Protein 2PC1 (pdb70)

Structure (mmCIF, N/CA/C/O backbone):
data_2PC1
#
_entry.id   2PC1
#
_cell.length_a   35.480
_cell.length_b   37.650
_cell.length_c   41.500
_cell.angle_alpha   94.220
_cell.angle_beta   109.420
_cell.angle_gamma   113.080
#
_symmetry.space_group_name_H-M   'P 1'
#
loop_
_entity.id
_entity.type
_entity.pdbx_description
1 polymer 'Acetyltransferase, GNAT family'
2 non-polymer 'SULFATE ION'
3 non-polymer GLYCEROL
4 water water
#
loop_
_atom_site.group_PDB
_atom_site.id
_atom_site.type_symbol
_atom_site.label_atom_id
_atom_site.label_alt_id
_atom_site.label_comp_id
_atom_site.label_asym_id
_atom_site.label_entity_id
_atom_site.label_seq_id
_atom_site.pdbx_PDB_ins_code
_atom_site.Cartn_x
_atom_site.Cartn_y
_atom_site.Cartn_z
_atom_site.occupancy
_atom_site.B_iso_or_equiv
_atom_site.auth_seq_id
_atom_site.auth_comp_id
_atom_site.auth_asym_id
_atom_site.auth_atom_id
_atom_site.pdbx_PDB_model_num
ATOM 1 N N . ASN A 1 14 ? 29.790 26.765 -0.446 1.00 36.71 -5 ASN A N 1
ATOM 2 C CA . ASN A 1 14 ? 29.618 27.545 -1.725 1.00 35.24 -5 ASN A CA 1
ATOM 3 C C . ASN A 1 14 ? 28.399 27.125 -2.564 1.00 32.10 -5 ASN A C 1
ATOM 4 O O . ASN A 1 14 ? 28.524 26.419 -3.573 1.00 36.22 -5 ASN A O 1
ATOM 6 N N . LEU A 1 15 ? 27.222 27.572 -2.146 1.00 23.83 -4 LEU A N 1
ATOM 7 C CA . LEU A 1 15 ? 25.965 27.233 -2.798 1.00 22.67 -4 LEU A CA 1
ATOM 8 C C . LEU A 1 15 ? 25.485 28.489 -3.522 1.00 19.71 -4 LEU A C 1
ATOM 9 O O . LEU A 1 15 ? 25.739 29.597 -3.060 1.00 16.79 -4 LEU A O 1
ATOM 14 N N . TYR A 1 16 ? 24.830 28.334 -4.672 1.00 16.67 -3 TYR A N 1
ATOM 15 C CA . TYR A 1 16 ? 24.035 29.435 -5.212 1.00 15.78 -3 TYR A CA 1
ATOM 16 C C . TYR A 1 16 ? 22.582 29.028 -5.236 1.00 15.71 -3 TYR A C 1
ATOM 17 O O . TYR A 1 16 ? 22.243 27.916 -5.630 1.00 18.89 -3 TYR A O 1
ATOM 26 N N . PHE A 1 17 ? 21.719 29.936 -4.821 1.00 13.77 -2 PHE A N 1
ATOM 27 C CA . PHE A 1 17 ? 20.301 29.694 -4.883 1.00 13.68 -2 PHE A CA 1
ATOM 28 C C . PHE A 1 17 ? 19.626 30.983 -5.319 1.00 13.28 -2 PHE A C 1
ATOM 29 O O . PHE A 1 17 ? 19.719 32.017 -4.646 1.00 11.61 -2 PHE A O 1
ATOM 37 N N . GLN A 1 18 ? 18.954 30.912 -6.468 1.00 13.19 -1 GLN A N 1
ATOM 38 C CA A GLN A 1 18 ? 18.252 32.050 -7.029 0.50 14.92 -1 GLN A CA 1
ATOM 39 C CA B GLN A 1 18 ? 18.259 32.071 -7.011 0.50 14.42 -1 GLN A CA 1
ATOM 40 C C . GLN A 1 18 ? 19.152 33.290 -7.041 1.00 14.09 -1 GLN A C 1
ATOM 41 O O . GLN A 1 18 ? 18.732 34.404 -6.733 1.00 17.42 -1 GLN A O 1
ATOM 52 N N . GLY A 1 19 ? 20.407 33.078 -7.426 1.00 11.58 0 GLY A N 1
ATOM 53 C CA . GLY A 1 19 ? 21.357 34.149 -7.579 1.00 11.67 0 GLY A CA 1
ATOM 54 C C . GLY A 1 19 ? 22.100 34.554 -6.326 1.00 11.61 0 GLY A C 1
ATOM 55 O O . GLY A 1 19 ? 23.105 35.239 -6.417 1.00 15.19 0 GLY A O 1
ATOM 64 N N . GLN A 1 21 ? 24.616 33.929 -3.302 1.00 10.01 2 GLN A N 1
ATOM 65 C CA A GLN A 1 21 ? 25.717 33.073 -2.887 0.50 10.85 2 GLN A CA 1
ATOM 66 C CA B GLN A 1 21 ? 25.707 33.049 -2.884 0.50 10.78 2 GLN A CA 1
ATOM 67 C C . GLN A 1 21 ? 25.498 32.788 -1.402 1.00 11.86 2 GLN A C 1
ATOM 68 O O . GLN A 1 21 ? 25.337 33.721 -0.610 1.00 13.72 2 GLN A O 1
ATOM 79 N N . ILE A 1 22 ? 25.476 31.509 -1.054 1.00 10.53 3 ILE A N 1
ATOM 80 C CA . ILE A 1 22 ? 25.199 31.050 0.302 1.00 9.90 3 ILE A CA 1
ATOM 81 C C . ILE A 1 22 ? 26.373 30.162 0.712 1.00 11.19 3 ILE A C 1
ATOM 82 O O . ILE A 1 22 ? 26.672 29.158 0.062 1.00 11.80 3 ILE A O 1
ATOM 87 N N . ARG A 1 23 ? 27.068 30.546 1.777 1.00 10.81 4 ARG A N 1
ATOM 88 C CA . ARG A 1 23 ? 28.304 29.868 2.134 1.00 11.56 4 ARG A CA 1
ATOM 89 C C . ARG A 1 23 ? 28.646 30.104 3.581 1.00 10.70 4 ARG A C 1
ATOM 90 O O . ARG A 1 23 ? 28.114 31.007 4.222 1.00 9.74 4 ARG A O 1
ATOM 98 N N . LEU A 1 24 ? 29.598 29.349 4.080 1.00 10.27 5 LEU A N 1
ATOM 99 C CA . LEU A 1 24 ? 30.122 29.644 5.404 1.00 9.76 5 LEU A CA 1
ATOM 100 C C . LEU A 1 24 ? 30.788 31.002 5.425 1.00 8.39 5 LEU A C 1
ATOM 101 O O . LEU A 1 24 ? 31.455 31.401 4.473 1.00 10.81 5 LEU A O 1
ATOM 106 N N . ALA A 1 25 ? 30.567 31.719 6.523 1.00 9.04 6 ALA A N 1
ATOM 107 C CA . ALA A 1 25 ? 31.258 32.973 6.748 1.00 10.28 6 ALA A CA 1
ATOM 108 C C . ALA A 1 25 ? 32.741 32.743 6.937 1.00 10.58 6 ALA A C 1
ATOM 109 O O . ALA A 1 25 ? 33.136 31.718 7.482 1.00 11.28 6 ALA A O 1
ATOM 111 N N . PHE A 1 26 ? 33.556 33.701 6.505 1.00 10.05 7 PHE A N 1
ATOM 112 C CA . PHE A 1 26 ? 34.959 33.746 6.872 1.00 10.18 7 PHE A CA 1
ATOM 113 C C . PHE A 1 26 ? 35.209 34.647 8.087 1.00 9.00 7 PHE A C 1
ATOM 114 O O . PHE A 1 26 ? 34.448 35.588 8.332 1.00 8.55 7 PHE A O 1
ATOM 122 N N . PRO A 1 27 ? 36.298 34.384 8.821 1.00 8.38 8 PRO A N 1
ATOM 123 C CA . PRO A 1 27 ? 36.569 35.216 9.988 1.00 10.02 8 PRO A CA 1
ATOM 124 C C . PRO A 1 27 ? 36.650 36.691 9.707 1.00 9.61 8 PRO A C 1
ATOM 125 O O . PRO A 1 27 ? 36.222 37.505 10.533 1.00 11.84 8 PRO A O 1
ATOM 129 N N . ASN A 1 28 ? 37.160 37.101 8.547 1.00 9.46 9 ASN A N 1
ATOM 130 C CA . ASN A 1 28 ? 37.261 38.530 8.335 1.00 11.95 9 ASN A CA 1
ATOM 131 C C . ASN A 1 28 ? 35.946 39.189 7.979 1.00 12.65 9 ASN A C 1
ATOM 132 O O . ASN A 1 28 ? 35.932 40.410 7.744 1.00 14.11 9 ASN A O 1
ATOM 137 N N . GLU A 1 29 ? 34.839 38.439 8.014 1.00 9.95 10 GLU A N 1
ATOM 138 C CA . GLU A 1 29 ? 33.518 39.025 7.821 1.00 10.63 10 GLU A CA 1
ATOM 139 C C . GLU A 1 29 ? 32.831 39.392 9.132 1.00 9.88 10 GLU A C 1
ATOM 140 O O . GLU A 1 29 ? 31.685 39.852 9.118 1.00 10.02 10 GLU A O 1
ATOM 146 N N . ILE A 1 30 ? 33.533 39.234 10.254 1.00 10.92 11 ILE A N 1
ATOM 147 C CA . ILE A 1 30 ? 32.936 39.484 11.540 1.00 11.54 11 ILE A CA 1
ATOM 148 C C . ILE A 1 30 ? 32.317 40.894 11.658 1.00 12.28 11 ILE A C 1
ATOM 149 O O . ILE A 1 30 ? 31.196 41.020 12.154 1.00 11.60 11 ILE A O 1
ATOM 154 N N . ASP A 1 31 ? 32.991 41.938 11.183 1.00 10.68 12 ASP A N 1
ATOM 155 C CA . ASP A 1 31 ? 32.451 43.284 11.347 1.00 13.02 12 ASP A CA 1
ATOM 156 C C . ASP A 1 31 ? 31.228 43.490 10.488 1.00 13.07 12 ASP A C 1
ATOM 157 O O . ASP A 1 31 ? 30.260 44.126 10.919 1.00 13.09 12 ASP A O 1
ATOM 162 N N . GLN A 1 32 ? 31.227 42.974 9.266 1.00 11.29 13 GLN A N 1
ATOM 163 C CA . GLN A 1 32 ? 30.095 43.058 8.404 1.00 11.26 13 GLN A CA 1
ATOM 164 C C . GLN A 1 32 ? 28.903 42.342 9.027 1.00 11.56 13 GLN A C 1
ATOM 165 O O . GLN A 1 32 ? 27.780 42.793 8.927 1.00 11.07 13 GLN A O 1
ATOM 171 N N . ILE A 1 33 ? 29.133 41.165 9.604 1.00 9.65 14 ILE A N 1
ATOM 172 C CA . ILE A 1 33 ? 28.051 40.436 10.239 1.00 10.41 14 ILE A CA 1
ATOM 173 C C . ILE A 1 33 ? 27.534 41.260 11.414 1.00 10.57 14 ILE A C 1
ATOM 174 O O . ILE A 1 33 ? 26.340 41.360 11.608 1.00 10.60 14 ILE A O 1
ATOM 187 N N . LEU A 1 35 ? 27.512 44.446 11.862 1.00 10.37 16 LEU A N 1
ATOM 188 C CA . LEU A 1 35 ? 26.693 45.566 11.369 1.00 11.88 16 LEU A CA 1
ATOM 189 C C . LEU A 1 35 ? 25.294 45.088 11.089 1.00 11.51 16 LEU A C 1
ATOM 190 O O . LEU A 1 35 ? 24.308 45.751 11.459 1.00 12.86 16 LEU A O 1
ATOM 195 N N . LEU A 1 36 ? 25.157 43.926 10.450 1.00 12.29 17 LEU A N 1
ATOM 196 C CA . LEU A 1 36 ? 23.877 43.366 10.111 1.00 14.21 17 LEU A CA 1
ATOM 197 C C . LEU A 1 36 ? 23.127 42.997 11.363 1.00 12.77 17 LEU A C 1
ATOM 198 O O . LEU A 1 36 ? 21.956 43.312 11.496 1.00 13.18 17 LEU A O 1
ATOM 203 N N . ILE A 1 37 ? 23.798 42.353 12.308 1.00 11.63 18 ILE A N 1
ATOM 204 C CA A ILE A 1 37 ? 23.172 41.973 13.584 0.50 10.60 18 ILE A CA 1
ATOM 205 C CA B ILE A 1 37 ? 23.139 41.981 13.5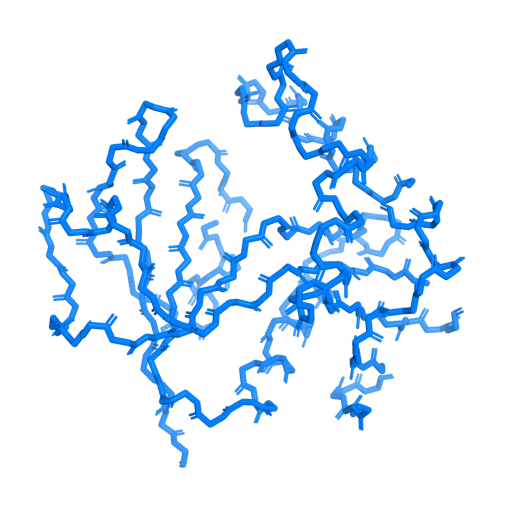52 0.50 10.82 18 ILE A CA 1
ATOM 206 C C . ILE A 1 37 ? 22.624 43.203 14.303 1.00 12.47 18 ILE A C 1
ATOM 207 O O . ILE A 1 37 ? 21.519 43.171 14.844 1.00 11.86 18 ILE A O 1
ATOM 216 N N . GLU A 1 38 ? 23.403 44.275 14.344 1.00 11.26 19 GLU A N 1
ATOM 217 C 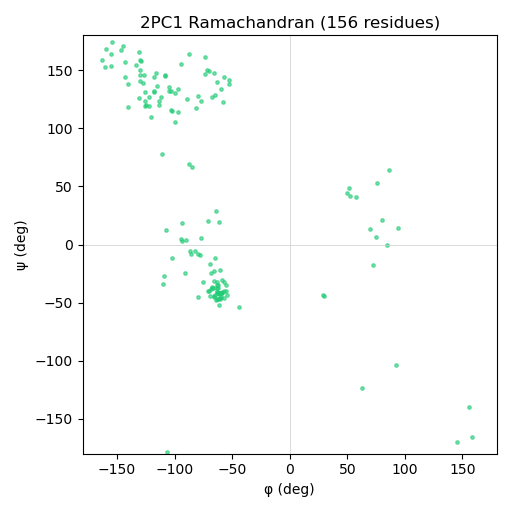CA . GLU A 1 38 ? 22.952 45.478 15.050 1.00 11.49 19 GLU A CA 1
ATOM 218 C C . GLU A 1 38 ? 21.777 46.100 14.336 1.00 11.56 19 GLU A C 1
ATOM 219 O O . GLU A 1 38 ? 20.871 46.623 14.989 1.00 11.95 19 GLU A O 1
ATOM 225 N N . GLU A 1 39 ? 21.771 46.077 13.005 1.00 11.38 20 GLU A N 1
ATOM 226 C CA . GLU A 1 39 ? 20.621 46.587 12.253 1.00 12.38 20 GLU A CA 1
ATOM 227 C C . GLU A 1 39 ? 19.382 45.783 12.612 1.00 13.07 20 GLU A C 1
ATOM 228 O O . GLU A 1 39 ? 18.303 46.337 12.908 1.00 13.68 20 GLU A O 1
ATOM 234 N N . ALA A 1 40 ? 19.530 44.470 12.613 1.00 12.86 21 ALA A N 1
ATOM 235 C CA . ALA A 1 40 ? 18.437 43.612 12.948 1.00 12.48 21 ALA A CA 1
ATOM 236 C C . ALA A 1 40 ? 17.947 43.803 14.383 1.00 12.99 21 ALA A C 1
ATOM 237 O O . ALA A 1 40 ? 16.740 43.809 14.651 1.00 12.95 21 ALA A O 1
ATOM 239 N N . ARG A 1 41 ? 18.886 43.967 15.308 1.00 11.68 22 ARG A N 1
ATOM 240 C CA . ARG A 1 41 ? 18.552 44.185 16.694 1.00 11.12 22 ARG A CA 1
ATOM 241 C C . ARG A 1 41 ? 17.693 45.453 16.822 1.00 11.33 22 ARG A C 1
ATOM 242 O O . ARG A 1 41 ? 16.732 45.469 17.606 1.00 12.59 22 ARG A O 1
ATOM 250 N N . ALA A 1 42 ? 18.034 46.516 16.094 1.00 10.74 23 ALA A N 1
ATOM 251 C CA . ALA A 1 42 ? 17.284 47.769 16.168 1.00 10.40 23 ALA A CA 1
ATOM 252 C C . ALA A 1 42 ? 15.892 47.594 15.580 1.00 11.83 23 ALA A C 1
ATOM 253 O O . ALA A 1 42 ? 14.928 48.224 16.021 1.00 13.94 23 ALA A O 1
ATOM 255 N N . GLU A 1 43 ? 15.789 46.796 14.533 1.00 12.86 24 GLU A N 1
ATOM 256 C CA A GLU A 1 43 ? 14.482 46.578 13.923 0.50 13.72 24 GLU A CA 1
ATOM 257 C CA B GLU A 1 43 ? 14.513 46.532 13.894 0.50 13.33 24 GLU A CA 1
ATOM 258 C C . GLU A 1 43 ? 13.606 45.770 14.871 1.00 13.22 24 GLU A C 1
ATOM 259 O O . GLU A 1 43 ? 12.427 46.109 15.080 1.00 14.04 24 GLU A O 1
ATOM 270 N N . ILE A 1 44 ? 14.155 44.735 15.495 1.00 12.53 25 ILE A N 1
ATOM 271 C CA . ILE A 1 44 ? 13.393 44.023 16.520 1.00 14.12 25 ILE A CA 1
ATOM 272 C C . ILE A 1 44 ? 12.885 44.953 17.635 1.00 13.24 25 ILE A C 1
ATOM 273 O O . ILE A 1 44 ? 11.741 44.801 18.130 1.00 15.03 25 ILE A O 1
ATOM 278 N N . ALA A 1 45 ? 13.704 45.914 18.062 1.00 12.37 26 ALA A N 1
ATOM 279 C CA . ALA A 1 45 ? 13.343 46.748 19.197 1.00 13.05 26 ALA A CA 1
ATOM 280 C C . ALA A 1 45 ? 12.093 47.547 18.884 1.00 13.41 26 ALA A C 1
ATOM 281 O O . ALA A 1 45 ? 11.260 47.791 19.758 1.00 16.28 26 ALA A O 1
ATOM 283 N N . LYS A 1 46 ? 11.945 47.949 17.628 1.00 12.98 27 LYS A N 1
ATOM 284 C CA . LYS A 1 46 ? 10.768 48.715 17.203 1.00 13.59 27 LYS A CA 1
ATOM 285 C C . LYS A 1 46 ? 9.447 47.959 17.401 1.00 15.75 27 LYS A C 1
ATOM 286 O O . LYS A 1 46 ? 8.388 48.576 17.499 1.00 15.21 27 LYS A O 1
ATOM 292 N N . THR A 1 47 ? 9.508 46.637 17.489 1.00 14.71 28 THR A N 1
ATOM 293 C CA . THR A 1 47 ? 8.312 45.804 17.683 1.00 14.92 28 THR A CA 1
ATOM 294 C C . THR A 1 47 ? 7.898 45.643 19.140 1.00 15.11 28 THR A C 1
ATOM 295 O O . THR A 1 47 ? 6.839 45.077 19.434 1.00 17.33 28 THR A O 1
ATOM 299 N N . GLY A 1 48 ? 8.723 46.119 20.063 1.00 14.53 29 GLY A N 1
ATOM 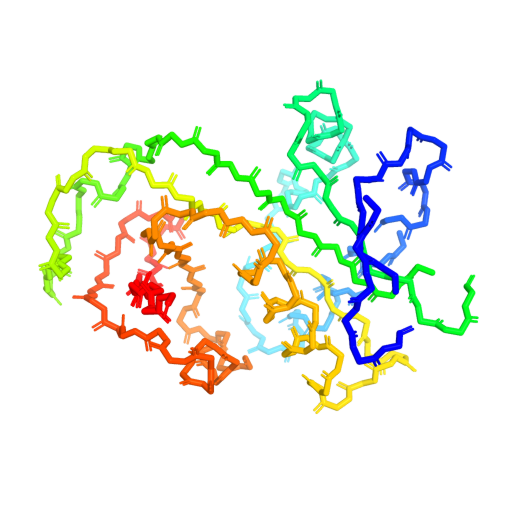300 C CA . GLY A 1 48 ? 8.448 45.962 21.497 1.00 15.75 29 GLY A CA 1
ATOM 301 C C . GLY A 1 48 ? 8.908 44.639 22.084 1.00 16.35 29 GLY A C 1
ATOM 302 O O . GLY A 1 48 ? 8.774 44.392 23.286 1.00 17.89 29 GLY A O 1
ATOM 303 N N . SER A 1 49 ? 9.479 43.793 21.242 1.00 14.13 30 SER A N 1
ATOM 304 C CA . SER A 1 49 ? 10.036 42.520 21.677 1.00 13.38 30 SER A CA 1
ATOM 305 C C . SER A 1 49 ? 11.317 42.705 22.464 1.00 14.70 30 SER A C 1
ATOM 306 O O . SER A 1 49 ? 12.099 43.609 22.187 1.00 14.37 30 SER A O 1
ATOM 309 N N . ASP A 1 50 ? 11.573 41.788 23.393 1.00 15.01 31 ASP A N 1
ATOM 310 C CA . ASP A 1 50 ? 12.837 41.778 24.096 1.00 14.15 31 ASP A CA 1
ATOM 311 C C . ASP A 1 50 ? 13.861 40.852 23.442 1.00 13.45 31 ASP A C 1
ATOM 312 O O . ASP A 1 50 ? 14.976 40.733 23.939 1.00 14.25 31 ASP A O 1
ATOM 317 N N . GLN A 1 51 ? 13.520 40.235 22.306 1.00 13.44 32 GLN A N 1
ATOM 318 C CA . GLN A 1 51 ? 14.455 39.397 21.590 1.00 12.75 32 GLN A CA 1
ATOM 319 C C . GLN A 1 51 ? 15.704 40.189 21.213 1.00 12.86 32 GLN A C 1
ATOM 320 O O . GLN A 1 51 ? 15.604 41.230 20.577 1.00 12.39 32 GLN A O 1
ATOM 326 N N . TRP A 1 52 ? 16.854 39.714 21.660 1.00 13.06 33 TRP A N 1
ATOM 327 C CA . TRP A 1 52 ? 18.179 40.315 21.403 1.00 13.12 33 TRP A CA 1
ATOM 328 C C . TRP A 1 52 ? 18.396 41.647 22.124 1.00 12.75 33 TRP A C 1
ATOM 329 O O . TRP A 1 52 ? 19.343 42.363 21.810 1.00 11.97 33 TRP A O 1
ATOM 340 N N . GLN A 1 53 ? 17.542 41.985 23.083 1.00 12.92 34 GLN A N 1
ATOM 341 C CA . GLN A 1 53 ? 17.567 43.304 23.734 1.00 11.95 34 GLN A CA 1
ATOM 342 C C . GLN A 1 53 ? 18.102 43.243 25.148 1.00 15.09 34 GLN A C 1
ATOM 343 O O . GLN A 1 53 ? 17.988 44.225 25.876 1.00 16.30 34 GLN A O 1
ATOM 349 N N . LYS A 1 54 ? 18.697 42.127 25.532 1.00 15.33 35 LYS A N 1
ATOM 350 C CA . LYS A 1 54 ? 19.091 41.907 26.937 1.00 19.35 35 LYS A CA 1
ATOM 351 C C . LYS A 1 54 ? 20.471 42.454 27.236 1.00 20.60 35 LYS A C 1
ATOM 352 O O . LYS A 1 54 ? 21.264 42.728 26.332 1.00 20.61 35 LYS A O 1
ATOM 356 N N . GLU A 1 55 ? 20.762 42.601 28.530 1.00 23.47 36 GLU A N 1
ATOM 357 C CA . GLU A 1 55 ? 22.030 43.185 28.971 1.00 25.94 36 GLU A CA 1
ATOM 358 C C . GLU A 1 55 ? 23.268 42.424 28.488 1.00 26.74 36 GLU A C 1
ATOM 359 O O . GLU A 1 55 ? 24.317 43.034 28.258 1.00 30.28 36 GLU A O 1
ATOM 361 N N . ASP A 1 56 ? 23.138 41.113 28.306 1.00 27.01 37 ASP A N 1
ATOM 362 C CA . ASP A 1 56 ? 24.239 40.281 27.812 1.00 27.11 37 ASP A CA 1
ATOM 363 C C . ASP A 1 56 ? 24.679 40.593 26.375 1.00 27.10 37 ASP A C 1
ATOM 364 O O . ASP A 1 56 ? 25.697 40.063 25.920 1.00 28.87 37 ASP A O 1
ATOM 369 N N . GLY A 1 57 ? 23.890 41.391 25.646 1.00 23.51 38 GLY A N 1
ATOM 370 C CA . GLY A 1 57 ? 24.225 41.775 24.270 1.00 22.50 38 GLY A CA 1
ATOM 371 C C . GLY A 1 57 ? 24.012 40.677 23.233 1.00 19.92 38 GLY A C 1
ATOM 372 O O . GLY A 1 57 ? 24.379 40.846 22.069 1.00 19.75 38 GLY A O 1
ATOM 373 N N . TYR A 1 58 ? 23.435 39.553 23.642 1.00 17.89 39 TYR A N 1
ATOM 374 C CA . TYR A 1 58 ? 23.235 38.440 22.738 1.00 17.86 39 TYR A CA 1
ATOM 375 C C . TYR A 1 58 ? 22.359 38.853 21.555 1.00 16.47 39 TYR A C 1
ATOM 376 O O . TYR A 1 58 ? 21.333 39.482 21.763 1.00 16.08 39 TYR A O 1
ATOM 385 N N . PRO A 1 59 ? 22.759 38.493 20.323 1.00 15.12 40 PRO A N 1
ATOM 386 C CA . PRO A 1 59 ? 24.023 37.881 19.935 1.00 16.86 40 PRO A CA 1
ATOM 387 C C . PRO A 1 59 ? 25.104 38.941 19.844 1.00 16.84 40 PRO A C 1
ATOM 388 O O . PRO A 1 59 ? 24.919 39.961 19.169 1.00 17.01 40 PRO A O 1
ATOM 392 N N . ASN A 1 60 ? 26.224 38.726 20.519 1.00 16.21 41 ASN A N 1
ATOM 393 C CA . ASN A 1 60 ? 27.312 39.685 20.488 1.00 15.36 41 ASN A CA 1
ATOM 394 C C . ASN A 1 60 ? 28.475 39.166 19.640 1.00 15.31 41 ASN A C 1
ATOM 395 O O . ASN A 1 60 ? 28.405 38.095 19.051 1.00 14.57 41 ASN A O 1
ATOM 400 N N . ARG A 1 61 ? 29.548 39.943 19.566 1.00 13.20 42 ARG A N 1
ATOM 401 C CA A ARG A 1 61 ? 30.673 39.618 18.706 0.50 15.17 42 ARG A CA 1
ATOM 402 C CA B ARG A 1 61 ? 30.648 39.601 18.686 0.50 14.83 42 ARG A CA 1
ATOM 403 C C . ARG A 1 61 ? 31.231 38.241 19.065 1.00 14.53 42 ARG A C 1
ATOM 404 O O . ARG A 1 61 ? 31.569 37.454 18.204 1.00 14.42 42 ARG A O 1
ATOM 419 N N . ASN A 1 62 ? 31.339 37.975 20.361 1.00 15.41 43 ASN A N 1
ATOM 420 C CA . ASN A 1 62 ? 31.817 36.666 20.797 1.00 16.19 43 ASN A CA 1
ATOM 421 C C . ASN A 1 62 ? 30.905 35.522 20.386 1.00 15.28 43 ASN A C 1
ATOM 422 O O . ASN A 1 62 ? 31.375 34.424 20.063 1.00 15.71 43 ASN A O 1
ATOM 427 N N . ASP A 1 63 ? 29.597 35.741 20.426 1.00 14.14 44 ASP A N 1
ATOM 428 C CA . ASP A 1 63 ? 28.667 34.730 19.942 1.00 15.47 44 ASP A CA 1
ATOM 429 C C . ASP A 1 63 ? 28.923 34.414 18.469 1.00 12.63 44 ASP A C 1
ATOM 430 O O . ASP A 1 63 ? 28.949 33.254 18.062 1.00 13.10 44 ASP A O 1
ATOM 435 N N . ILE A 1 64 ? 29.111 35.447 17.663 1.00 12.59 45 ILE A N 1
ATOM 436 C CA . ILE A 1 64 ? 29.324 35.246 16.240 1.00 12.27 45 ILE A CA 1
ATOM 437 C C . ILE A 1 64 ? 30.690 34.635 15.950 1.00 11.46 45 ILE A C 1
ATOM 438 O O . ILE A 1 64 ? 30.820 33.739 15.100 1.00 11.22 45 ILE A O 1
ATOM 443 N N . ILE A 1 65 ? 31.740 35.061 16.657 1.00 14.12 46 ILE A N 1
ATOM 444 C CA A ILE A 1 65 ? 33.050 34.434 16.475 0.50 14.13 46 ILE A CA 1
ATOM 445 C CA B ILE A 1 65 ? 33.027 34.413 16.408 0.50 14.49 46 ILE A CA 1
ATOM 446 C C . ILE A 1 65 ? 32.957 32.942 16.820 1.00 11.41 46 ILE A C 1
ATOM 447 O O . ILE A 1 65 ? 33.506 32.112 16.117 1.00 12.53 46 ILE A O 1
ATOM 456 N N . ASP A 1 66 ? 32.230 32.628 17.897 1.00 11.92 47 ASP A N 1
ATOM 457 C CA . ASP A 1 66 ? 32.026 31.231 18.263 1.00 11.68 47 ASP A CA 1
ATOM 458 C C . ASP A 1 66 ? 31.321 30.457 17.138 1.00 11.82 47 ASP A C 1
ATOM 459 O O . ASP A 1 66 ? 31.698 29.342 16.812 1.00 11.69 47 ASP A O 1
ATOM 464 N N . ASP A 1 67 ? 30.317 31.068 16.513 1.00 10.81 48 ASP A N 1
ATOM 465 C CA . ASP A 1 67 ? 29.659 30.462 15.360 1.00 10.82 48 ASP A CA 1
ATOM 466 C C . ASP A 1 67 ? 30.617 30.182 14.216 1.00 11.29 48 ASP A C 1
ATOM 467 O O . ASP A 1 67 ? 30.546 29.158 13.591 1.00 10.60 48 ASP A O 1
ATOM 472 N N . ILE A 1 68 ? 31.537 31.101 13.954 1.00 10.47 49 ILE A N 1
ATOM 473 C CA . ILE A 1 68 ? 32.529 30.898 12.914 1.00 11.33 49 ILE A CA 1
ATOM 474 C C . ILE A 1 68 ? 33.531 29.805 13.307 1.00 10.63 49 ILE A C 1
ATOM 475 O O . ILE A 1 68 ? 33.847 28.938 12.487 1.00 11.65 49 ILE A O 1
ATOM 480 N N . LEU A 1 69 ? 34.014 29.830 14.554 1.00 11.43 50 LEU A N 1
ATOM 481 C CA . LEU A 1 69 ? 34.923 28.793 15.040 1.00 10.78 50 LEU A CA 1
ATOM 482 C C . LEU A 1 69 ? 34.291 27.419 14.976 1.00 12.03 50 LEU A C 1
ATOM 483 O O . LEU A 1 69 ? 34.956 26.441 14.604 1.00 13.18 50 LEU A O 1
ATOM 488 N N . ASN A 1 70 ? 33.014 27.343 15.355 1.00 11.90 51 ASN A N 1
ATOM 489 C CA . ASN A 1 70 ? 32.286 26.062 15.400 1.00 11.45 51 ASN A CA 1
ATOM 490 C C . ASN A 1 70 ? 31.791 25.595 14.028 1.00 13.31 51 ASN A C 1
ATOM 491 O O . ASN A 1 70 ? 31.267 24.483 13.918 1.00 13.83 51 ASN A O 1
ATOM 496 N N . GLY A 1 71 ? 31.909 26.422 12.987 1.00 11.80 52 GLY A N 1
ATOM 497 C CA . GLY A 1 71 ? 31.461 26.027 11.655 1.00 11.64 52 GLY A CA 1
ATOM 498 C C . GLY A 1 71 ? 29.948 26.160 11.465 1.00 10.91 52 GLY A C 1
ATOM 499 O O . GLY A 1 71 ? 29.347 25.515 10.573 1.00 12.01 52 GLY A O 1
ATOM 500 N N . TYR A 1 72 ? 29.326 26.979 12.309 1.00 10.71 53 TYR A N 1
ATOM 501 C CA . TYR A 1 72 ? 27.883 27.208 12.284 1.00 9.09 53 TYR A CA 1
ATOM 502 C C . TYR A 1 72 ? 27.490 28.381 11.393 1.00 10.57 53 TYR A C 1
ATOM 503 O O . TYR A 1 72 ? 26.351 28.458 10.961 1.00 10.46 53 TYR A O 1
ATOM 512 N N . ALA A 1 73 ? 28.413 29.330 11.177 1.00 9.78 54 ALA A N 1
ATOM 513 C CA . ALA A 1 73 ? 28.054 30.620 10.607 1.00 9.51 54 ALA A CA 1
ATOM 514 C C . ALA A 1 73 ? 27.929 30.579 9.109 1.00 8.85 54 ALA A C 1
ATOM 515 O O . ALA A 1 73 ? 28.910 30.302 8.400 1.00 9.53 54 ALA A O 1
ATOM 517 N N . TRP A 1 74 ? 26.730 30.856 8.611 1.00 9.78 55 TRP A N 1
ATOM 518 C CA . TRP A 1 74 ? 26.465 30.960 7.183 1.00 8.38 55 TRP A CA 1
ATOM 519 C C . TRP A 1 74 ? 26.041 32.365 6.839 1.00 8.71 55 TRP A C 1
ATOM 520 O O . TRP A 1 74 ? 25.352 33.031 7.614 1.00 10.31 55 TRP A O 1
ATOM 531 N N . VAL A 1 75 ? 26.406 32.792 5.633 1.00 9.20 56 VAL A N 1
ATOM 532 C CA . VAL A 1 75 ? 25.979 34.098 5.118 1.00 8.67 56 VAL A CA 1
ATOM 533 C C . VAL A 1 75 ? 25.382 33.976 3.736 1.00 9.66 56 VAL A C 1
ATOM 534 O O . VAL A 1 75 ? 25.664 33.016 2.996 1.00 10.89 56 VAL A O 1
ATOM 538 N N . GLY A 1 76 ? 24.577 34.962 3.387 1.00 10.07 57 GLY A N 1
ATOM 539 C CA . GLY A 1 76 ? 24.056 35.087 2.030 1.00 10.37 57 GLY A CA 1
ATOM 540 C C . GLY A 1 76 ? 24.556 36.401 1.456 1.00 10.72 57 GLY A C 1
ATOM 541 O O . GLY A 1 76 ? 24.453 37.452 2.099 1.00 12.68 57 GLY A O 1
ATOM 542 N N . ILE A 1 77 ? 25.077 36.340 0.244 1.00 11.86 58 ILE A N 1
ATOM 543 C CA . ILE A 1 77 ? 25.680 37.468 -0.438 1.00 12.61 58 ILE A CA 1
ATOM 544 C C . ILE A 1 77 ? 24.781 37.785 -1.628 1.00 14.23 58 ILE A C 1
ATOM 545 O O . ILE A 1 77 ? 24.501 36.912 -2.459 1.00 15.36 58 ILE A O 1
ATOM 550 N N . GLU A 1 78 ? 24.318 39.032 -1.682 1.00 16.36 59 GLU A N 1
ATOM 551 C CA . GLU A 1 78 ? 23.394 39.521 -2.706 1.00 20.33 59 GLU A CA 1
ATOM 552 C C . GLU A 1 78 ? 24.061 40.751 -3.314 1.00 21.85 59 GLU A C 1
ATOM 553 O O . GLU A 1 78 ? 24.439 41.673 -2.594 1.00 20.63 59 GLU A O 1
ATOM 559 N N . ASP A 1 79 ? 24.247 40.736 -4.637 1.00 23.82 60 ASP A N 1
ATOM 560 C CA . ASP A 1 79 ? 24.908 41.834 -5.345 1.00 25.78 60 ASP A CA 1
ATOM 561 C C . ASP A 1 79 ? 26.270 42.183 -4.723 1.00 25.12 60 ASP A C 1
ATOM 562 O O . ASP A 1 79 ? 26.615 43.355 -4.556 1.00 24.98 60 ASP A O 1
ATOM 567 N N . GLY A 1 80 ? 27.033 41.164 -4.346 1.00 25.21 61 GLY A N 1
ATOM 568 C CA . GLY A 1 80 ? 28.365 41.369 -3.775 1.00 25.40 61 GLY A CA 1
ATOM 569 C C . GLY A 1 80 ? 28.410 41.856 -2.330 1.00 25.09 61 GLY A C 1
ATOM 570 O O . GLY A 1 80 ? 29.485 42.138 -1.811 1.00 27.65 61 GLY A O 1
ATOM 584 N N . LEU A 1 82 ? 27.200 41.402 1.851 1.00 18.33 63 LEU A N 1
ATOM 585 C CA . LEU A 1 82 ? 26.770 40.468 2.888 1.00 18.81 63 LEU A CA 1
ATOM 586 C C . LEU A 1 82 ? 25.411 40.916 3.381 1.00 21.05 63 LEU A C 1
ATOM 587 O O . LEU A 1 82 ? 25.299 41.951 4.043 1.00 27.38 63 LEU A O 1
ATOM 592 N N . ALA A 1 83 ? 24.374 40.143 3.048 1.00 15.15 64 ALA A N 1
ATOM 593 C CA . ALA A 1 83 ? 22.995 40.527 3.248 1.00 15.31 64 ALA A CA 1
ATOM 594 C C . ALA A 1 83 ? 22.253 39.770 4.350 1.00 15.70 64 ALA A C 1
ATOM 595 O O . ALA A 1 83 ? 21.251 40.240 4.888 1.00 16.45 64 ALA A O 1
ATOM 597 N N . THR A 1 84 ? 22.665 38.538 4.633 1.00 11.26 65 THR A N 1
ATOM 598 C CA . THR A 1 84 ? 21.969 37.697 5.580 1.00 11.30 65 THR A CA 1
ATOM 599 C C . THR A 1 84 ? 23.001 36.883 6.352 1.00 10.75 65 THR A C 1
ATOM 600 O O . THR A 1 84 ? 24.085 36.611 5.875 1.00 10.67 65 THR A O 1
ATOM 604 N N . TYR A 1 85 ? 22.582 36.446 7.522 1.00 10.03 66 TYR A N 1
ATOM 605 C CA . TYR A 1 85 ? 23.374 35.607 8.416 1.00 10.40 66 TYR A CA 1
ATOM 606 C C . TYR A 1 85 ? 22.482 34.613 9.103 1.00 9.70 66 TYR A C 1
ATOM 607 O O . TYR A 1 85 ? 21.339 34.952 9.459 1.00 11.12 66 TYR A O 1
ATOM 616 N N . ALA A 1 86 ? 22.977 33.409 9.335 1.00 10.23 67 ALA A N 1
ATOM 617 C CA . ALA A 1 86 ? 22.349 32.481 10.268 1.00 10.32 67 ALA A CA 1
ATOM 618 C C . ALA A 1 86 ? 23.380 31.523 10.778 1.00 10.29 67 ALA A C 1
ATOM 619 O O . ALA A 1 86 ? 24.365 31.240 10.098 1.00 11.59 67 ALA A O 1
ATOM 621 N N . ALA A 1 87 ? 23.135 31.012 11.977 1.00 10.61 68 ALA A N 1
ATOM 622 C CA . ALA A 1 87 ? 23.895 29.895 12.501 1.00 10.20 68 ALA A CA 1
ATOM 623 C C . ALA A 1 87 ? 23.115 28.612 12.254 1.00 11.38 68 ALA A C 1
ATOM 624 O O . ALA A 1 87 ? 21.907 28.566 12.529 1.00 12.75 68 ALA A O 1
ATOM 626 N N . VAL A 1 88 ? 23.777 27.592 11.773 1.00 10.57 69 VAL A N 1
ATOM 627 C CA . VAL A 1 88 ? 23.175 26.300 11.443 1.00 9.49 69 VAL A CA 1
ATOM 628 C C . VAL A 1 88 ? 23.917 25.263 12.276 1.00 11.19 69 VAL A C 1
ATOM 629 O O . VAL A 1 88 ? 25.133 25.092 12.128 1.00 12.84 69 VAL A O 1
ATOM 633 N N . ILE A 1 89 ? 23.182 24.560 13.141 1.00 10.65 70 ILE A N 1
ATOM 634 C CA . ILE A 1 89 ? 23.792 23.593 14.036 1.00 11.44 70 ILE A CA 1
ATOM 635 C C . ILE A 1 89 ? 23.164 22.224 13.819 1.00 11.79 70 ILE A C 1
ATOM 636 O O . ILE A 1 89 ? 21.938 22.080 13.865 1.00 10.62 70 ILE A O 1
ATOM 641 N N . ASP A 1 90 ? 24.013 21.228 13.587 1.00 11.23 71 ASP A N 1
ATOM 642 C CA . ASP A 1 90 ? 23.606 19.849 13.428 1.00 11.99 71 ASP A CA 1
ATOM 643 C C . ASP A 1 90 ? 23.794 19.169 14.765 1.00 11.94 71 ASP A C 1
ATOM 644 O O . ASP A 1 90 ? 24.907 18.985 15.226 1.00 14.18 71 ASP A O 1
ATOM 649 N N . GLY A 1 91 ? 22.704 18.748 15.381 1.00 12.79 72 GLY A N 1
ATOM 650 C CA . GLY A 1 91 ? 22.787 18.075 16.665 1.00 14.45 72 GLY A CA 1
ATOM 651 C C . GLY A 1 91 ? 21.484 18.225 17.410 1.00 12.76 72 GLY A C 1
ATOM 652 O O . GLY A 1 91 ? 20.432 18.189 16.815 1.00 12.86 72 GLY A O 1
ATOM 653 N N . HIS A 1 92 ? 21.569 18.454 18.708 1.00 11.96 73 HIS A N 1
ATOM 654 C CA . HIS A 1 92 ? 20.431 18.417 19.593 1.00 12.69 73 HIS A CA 1
ATOM 655 C C . HIS A 1 92 ? 20.346 19.703 20.414 1.00 13.61 73 HIS A C 1
ATOM 656 O O . HIS A 1 92 ? 21.368 20.200 20.894 1.00 14.23 73 HIS A O 1
ATOM 663 N N . GLU A 1 93 ? 19.126 20.209 20.586 1.00 13.76 74 GLU A N 1
ATOM 664 C CA A GLU A 1 93 ? 18.862 21.336 21.488 0.50 14.79 74 GLU A CA 1
ATOM 665 C CA B GLU A 1 93 ? 18.856 21.349 21.451 0.50 15.00 74 GLU A CA 1
ATOM 666 C C . GLU A 1 93 ? 18.152 20.828 22.711 1.00 14.04 74 GLU A C 1
ATOM 667 O O . GLU A 1 93 ? 17.029 20.373 22.645 1.00 12.82 74 GLU A O 1
ATOM 678 N N . GLU A 1 94 ? 18.821 20.874 23.858 1.00 15.48 75 GLU A N 1
ATOM 679 C CA . GLU A 1 94 ? 18.221 20.309 25.056 1.00 16.07 75 GLU A CA 1
ATOM 680 C C . GLU A 1 94 ? 16.861 20.931 25.386 1.00 13.33 75 GLU A C 1
ATOM 681 O O . GLU A 1 94 ? 15.937 20.242 25.792 1.00 14.44 75 GLU A O 1
ATOM 687 N N . VAL A 1 95 ? 16.747 22.239 25.199 1.00 13.88 76 VAL A N 1
ATOM 688 C CA A VAL A 1 95 ? 15.515 22.933 25.574 0.50 15.26 76 VAL A CA 1
ATOM 689 C CA B VAL A 1 95 ? 15.514 22.908 25.598 0.50 13.52 76 VAL A CA 1
ATOM 690 C C . VAL A 1 95 ? 14.335 22.473 24.703 1.00 13.38 76 VAL A C 1
ATOM 691 O O . VAL A 1 95 ? 13.186 22.554 25.104 1.00 12.12 76 VAL A O 1
ATOM 698 N N . TYR A 1 96 ? 14.615 21.988 23.498 1.00 10.74 77 TYR A N 1
ATOM 699 C CA . TYR A 1 96 ? 13.565 21.473 22.626 1.00 9.50 77 TYR A CA 1
ATOM 700 C C . TYR A 1 96 ? 12.894 20.222 23.188 1.00 10.33 77 TYR A C 1
ATOM 701 O O . TYR A 1 96 ? 11.746 19.920 22.860 1.00 11.60 77 TYR A O 1
ATOM 710 N N . ASP A 1 97 ? 13.575 19.498 24.076 1.00 10.24 78 ASP A N 1
ATOM 711 C CA . ASP A 1 97 ? 12.947 18.382 24.711 1.00 10.62 78 ASP A CA 1
ATOM 712 C C . ASP A 1 97 ? 11.852 18.786 25.685 1.00 10.48 78 ASP A C 1
ATOM 713 O O . ASP A 1 97 ? 11.053 17.954 26.049 1.00 13.28 78 ASP A O 1
ATOM 718 N N . ALA A 1 98 ? 11.839 20.059 26.087 1.00 9.26 79 ALA A N 1
ATOM 719 C CA . ALA A 1 98 ? 10.860 20.592 27.021 1.00 8.96 79 ALA A CA 1
ATOM 720 C C . ALA A 1 98 ? 9.672 21.213 26.306 1.00 10.88 79 ALA A C 1
ATOM 721 O O . ALA A 1 98 ? 8.921 21.981 26.900 1.00 9.66 79 ALA A O 1
ATOM 723 N N . ILE A 1 99 ? 9.466 20.879 25.036 1.00 9.44 80 ILE A N 1
ATOM 724 C CA . ILE A 1 99 ? 8.306 21.358 24.309 1.00 9.43 80 ILE A CA 1
ATOM 725 C C . ILE A 1 99 ? 7.005 21.062 25.060 1.00 9.36 80 ILE A C 1
ATOM 726 O O . ILE A 1 99 ? 6.831 20.001 25.667 1.00 10.86 80 ILE A O 1
ATOM 731 N N . TYR A 1 100 ? 6.115 22.043 25.052 1.00 8.96 81 TYR A N 1
ATOM 732 C CA . TYR A 1 100 ? 4.821 21.917 25.683 1.00 8.71 81 TYR A CA 1
ATOM 733 C C . TYR A 1 100 ? 3.757 22.667 24.875 1.00 10.58 81 TYR A C 1
ATOM 734 O O . TYR A 1 100 ? 4.075 23.382 23.912 1.00 10.57 81 TYR A O 1
ATOM 743 N N . GLU A 1 101 ? 2.493 22.464 25.252 1.00 10.57 82 GLU A N 1
ATOM 744 C CA . GLU A 1 101 ? 1.364 22.973 24.475 1.00 12.72 82 GLU A CA 1
ATOM 745 C C . GLU A 1 101 ? 1.557 22.563 23.012 1.00 10.55 82 GLU A C 1
ATOM 746 O O . GLU A 1 101 ? 1.356 23.363 22.093 1.00 12.38 82 GLU A O 1
ATOM 752 N N . GLY A 1 102 ? 1.936 21.310 22.835 1.00 9.81 83 GLY A N 1
ATOM 753 C CA . GLY A 1 102 ? 2.230 20.748 21.546 1.00 12.60 83 GLY A CA 1
ATOM 754 C C . GLY A 1 102 ? 3.342 19.741 21.658 1.00 13.58 83 GLY A C 1
ATOM 755 O O . GLY A 1 102 ? 3.747 19.343 22.752 1.00 14.70 83 GLY A O 1
ATOM 756 N N . LYS A 1 103 ? 3.838 19.314 20.513 1.00 13.20 84 LYS A N 1
ATOM 757 C CA . LYS A 1 103 ? 4.831 18.260 20.434 1.00 14.17 84 LYS A CA 1
ATOM 758 C C . LYS A 1 103 ? 5.467 18.332 19.056 1.00 11.75 84 LYS A C 1
ATOM 759 O O . LYS A 1 103 ? 4.891 18.888 18.135 1.00 12.43 84 LYS A O 1
ATOM 763 N N . TRP A 1 104 ? 6.643 17.775 18.928 1.00 10.54 85 TRP A N 1
ATOM 764 C CA . TRP A 1 104 ? 7.333 17.762 17.644 1.00 10.70 85 TRP A CA 1
ATOM 765 C C . TRP A 1 104 ? 6.663 16.766 16.705 1.00 13.38 85 TRP A C 1
ATOM 766 O O . TRP A 1 104 ? 5.904 15.866 17.137 1.00 14.35 85 TRP A O 1
ATOM 777 N N . LEU A 1 105 ? 6.914 16.913 15.408 1.00 12.67 86 LEU A N 1
ATOM 778 C CA . LEU A 1 105 ? 6.350 16.015 14.425 1.00 12.03 86 LEU A CA 1
ATOM 779 C C . LEU A 1 105 ? 6.865 14.605 14.643 1.00 12.30 86 LEU A C 1
ATOM 780 O O . LEU A 1 105 ? 6.160 13.645 14.357 1.00 12.71 86 LEU A O 1
ATOM 785 N N . HIS A 1 106 ? 8.119 14.500 15.073 1.00 14.28 87 HIS A N 1
ATOM 786 C CA . HIS A 1 106 ? 8.726 13.256 15.570 1.00 14.73 87 HIS A CA 1
ATOM 787 C C . HIS A 1 106 ? 9.866 13.642 16.496 1.00 16.31 87 HIS A C 1
ATOM 788 O O . HIS A 1 106 ? 10.378 14.764 16.401 1.00 16.53 87 HIS A O 1
ATOM 795 N N . ASP A 1 107 ? 10.329 12.682 17.310 1.00 18.89 88 ASP A N 1
ATOM 796 C CA A ASP A 1 107 ? 11.239 12.999 18.410 0.50 21.00 88 ASP A CA 1
ATOM 797 C CA B ASP A 1 107 ? 11.233 12.984 18.420 0.50 20.74 88 ASP A CA 1
ATOM 798 C C . ASP A 1 107 ? 12.684 12.565 18.169 1.00 20.06 88 ASP A C 1
ATOM 799 O O . ASP A 1 107 ? 13.415 12.277 19.107 1.00 21.39 88 ASP A O 1
ATOM 808 N N . ASN A 1 108 ? 13.118 12.545 16.914 1.00 18.78 89 ASN A N 1
ATOM 809 C CA . ASN A 1 108 ? 14.518 12.228 16.663 1.00 18.17 89 ASN A CA 1
ATOM 810 C C . ASN A 1 108 ? 15.429 13.215 17.415 1.00 16.74 89 ASN A C 1
ATOM 811 O O . ASN A 1 108 ? 15.110 14.389 17.601 1.00 15.20 89 ASN A O 1
ATOM 816 N N . HIS A 1 109 ? 16.542 12.699 17.892 1.00 13.34 90 HIS A N 1
ATOM 817 C CA . HIS A 1 109 ? 17.487 13.453 18.694 1.00 11.37 90 HIS A CA 1
ATOM 818 C C . HIS A 1 109 ? 18.316 14.422 17.865 1.00 12.52 90 HIS A C 1
ATOM 819 O O . HIS A 1 109 ? 18.709 15.468 18.346 1.00 11.86 90 HIS A O 1
ATOM 826 N N . ARG A 1 110 ? 18.608 14.078 16.623 1.00 12.62 91 ARG A N 1
ATOM 827 C CA . ARG A 1 110 ? 19.565 14.843 15.829 1.00 11.69 91 ARG A CA 1
ATOM 828 C C . ARG A 1 110 ? 18.837 15.536 14.710 1.00 12.68 91 ARG A C 1
ATOM 829 O O . ARG A 1 110 ? 18.076 14.909 13.980 1.00 14.28 91 ARG A O 1
ATOM 837 N N . TYR A 1 111 ? 19.030 16.838 14.599 1.00 10.06 92 TYR A N 1
ATOM 838 C CA . TYR A 1 111 ? 18.357 17.640 13.563 1.00 11.37 92 TYR A CA 1
ATOM 839 C C . TYR A 1 111 ? 19.194 18.870 13.268 1.00 11.44 92 TYR A C 1
ATOM 840 O O . TYR A 1 111 ? 20.187 19.095 13.910 1.00 11.06 92 TYR A O 1
ATOM 849 N N . LEU A 1 112 ? 18.779 19.636 12.282 1.00 9.85 93 LEU A N 1
ATOM 850 C CA . LEU A 1 112 ? 19.409 20.929 11.973 1.00 9.88 93 LEU A CA 1
ATOM 851 C C . LEU A 1 112 ? 18.584 22.027 12.562 1.00 11.29 93 LEU A C 1
ATOM 852 O O . LEU A 1 112 ? 17.376 22.055 12.369 1.00 12.54 93 LEU A O 1
ATOM 857 N N . THR A 1 113 ? 19.221 22.927 13.273 1.00 9.96 94 THR A N 1
ATOM 858 C CA A THR A 1 113 ? 18.535 24.063 13.841 0.50 9.72 94 THR A CA 1
ATOM 859 C CA B THR A 1 113 ? 18.524 24.080 13.799 0.50 11.10 94 THR A CA 1
ATOM 860 C C . THR A 1 113 ? 19.156 25.347 13.304 1.00 11.52 94 THR A C 1
ATOM 861 O O . THR A 1 113 ? 20.371 25.434 13.159 1.00 11.72 94 THR A O 1
ATOM 868 N N . PHE A 1 114 ? 18.322 26.327 13.009 1.00 10.22 95 PHE A N 1
ATOM 869 C CA . PHE A 1 114 ? 18.790 27.641 12.620 1.00 11.30 95 PHE A CA 1
ATOM 870 C C . PHE A 1 114 ? 18.598 28.585 13.776 1.00 12.22 95 PHE A C 1
ATOM 871 O O . PHE A 1 114 ? 17.518 28.634 14.334 1.00 13.71 95 PHE A O 1
ATOM 879 N N . HIS A 1 115 ? 19.634 29.356 14.101 1.00 12.05 96 HIS A N 1
ATOM 880 C CA . HIS A 1 115 ? 19.588 30.370 15.143 1.00 12.88 96 HIS A CA 1
ATOM 881 C C . HIS A 1 115 ? 20.161 31.664 14.589 1.00 12.98 96 HIS A C 1
ATOM 882 O O . HIS A 1 115 ? 20.841 31.667 13.554 1.00 11.83 96 HIS A O 1
ATOM 889 N N . ARG A 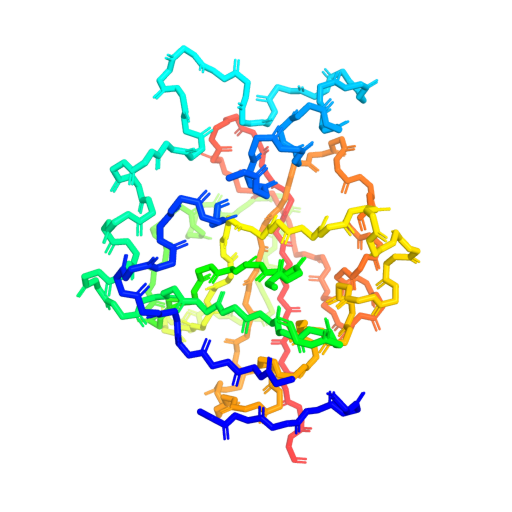1 116 ? 19.925 32.757 15.298 1.00 12.31 97 ARG A N 1
ATOM 890 C CA . ARG A 1 116 ? 20.623 34.015 15.043 1.00 11.83 97 ARG A CA 1
ATOM 891 C C . ARG A 1 116 ? 20.435 34.481 13.609 1.00 12.18 97 ARG A C 1
ATOM 892 O O . ARG A 1 116 ? 21.362 34.962 12.955 1.00 14.39 97 ARG A O 1
ATOM 900 N N . ILE A 1 117 ? 19.223 34.338 13.100 1.00 12.32 98 ILE A N 1
ATOM 901 C CA . ILE A 1 117 ? 18.919 34.722 11.752 1.00 12.15 98 ILE A CA 1
ATOM 902 C C . ILE A 1 117 ? 18.786 36.233 11.668 1.00 13.42 98 ILE A C 1
ATOM 903 O O . ILE A 1 117 ? 17.980 36.837 12.359 1.00 13.73 98 ILE A O 1
ATOM 908 N N . ALA A 1 118 ? 19.572 36.847 10.801 1.00 13.65 99 ALA A N 1
ATOM 909 C CA . ALA A 1 118 ? 19.533 38.284 10.622 1.00 14.51 99 ALA A CA 1
ATOM 910 C C . ALA A 1 118 ? 19.443 38.559 9.156 1.00 15.87 99 ALA A C 1
ATOM 911 O O . ALA A 1 118 ? 20.241 38.075 8.355 1.00 13.67 99 ALA A O 1
ATOM 913 N N . ILE A 1 119 ? 18.440 39.331 8.789 1.00 19.39 100 ILE A N 1
ATOM 914 C CA . ILE A 1 119 ? 18.090 39.498 7.397 1.00 20.72 100 ILE A CA 1
ATOM 915 C C . ILE A 1 119 ? 18.098 40.978 7.172 1.00 21.93 100 ILE A C 1
ATOM 916 O O . ILE A 1 119 ? 17.368 41.721 7.843 1.00 21.24 100 ILE A O 1
ATOM 921 N N . SER A 1 120 ? 18.956 41.415 6.275 1.00 22.15 101 SER A N 1
ATOM 922 C CA . SER A 1 120 ? 19.022 42.832 5.937 1.00 20.12 101 SER A CA 1
ATOM 923 C C . SER A 1 120 ? 17.660 43.370 5.562 1.00 23.44 101 SER A C 1
ATOM 924 O O . SER A 1 120 ? 16.902 42.701 4.881 1.00 22.52 101 SER A O 1
ATOM 927 N N . ASN A 1 121 ? 17.376 44.597 5.985 1.00 25.62 102 ASN A N 1
ATOM 928 C CA . ASN A 1 121 ? 16.194 45.339 5.497 1.00 29.73 102 ASN A CA 1
ATOM 929 C C . ASN A 1 121 ? 16.573 46.404 4.445 1.00 32.30 102 ASN A C 1
ATOM 930 O O . ASN A 1 121 ? 15.696 47.022 3.832 1.00 32.55 102 ASN A O 1
ATOM 935 N N . GLN A 1 122 ? 17.873 46.668 4.299 1.00 35.62 103 GLN A N 1
ATOM 936 C CA . GLN A 1 122 ? 18.423 47.400 3.158 1.00 38.48 103 GLN A CA 1
ATOM 937 C C . GLN A 1 122 ? 18.262 46.522 1.925 1.00 40.38 103 GLN A C 1
ATOM 938 O O . GLN A 1 122 ? 18.278 46.997 0.788 1.00 39.22 103 GLN A O 1
ATOM 940 N N . PHE A 1 123 ? 18.177 45.216 2.180 1.00 43.90 104 PHE A N 1
ATOM 941 C CA . PHE A 1 123 ? 17.577 44.264 1.261 1.00 45.23 104 PHE A CA 1
ATOM 942 C C . PHE A 1 123 ? 16.249 43.756 1.889 1.00 46.09 104 PHE A C 1
ATOM 943 O O . PHE A 1 123 ? 16.177 42.633 2.364 1.00 47.09 104 PHE A O 1
ATOM 951 N N . ARG A 1 124 ? 15.190 44.571 1.822 1.00 49.03 105 ARG A N 1
ATOM 952 C CA . ARG A 1 124 ? 14.098 44.571 2.835 1.00 48.12 105 ARG A CA 1
ATOM 953 C C . ARG A 1 124 ? 12.958 43.536 2.843 1.00 48.16 105 ARG A C 1
ATOM 954 O O . ARG A 1 124 ? 12.624 43.019 3.910 1.00 49.97 105 ARG A O 1
ATOM 956 N N . GLY A 1 125 ? 12.354 43.240 1.693 1.00 47.05 106 GLY A N 1
ATOM 957 C CA . GLY A 1 125 ? 11.010 42.636 1.665 1.00 44.69 106 GLY A CA 1
ATOM 958 C C . GLY A 1 125 ? 10.726 41.193 2.079 1.00 43.76 106 GLY A C 1
ATOM 959 O O . GLY A 1 125 ? 9.671 40.679 1.705 1.00 42.88 106 GLY A O 1
ATOM 960 N N . ARG A 1 126 ? 11.615 40.556 2.860 1.00 41.07 107 ARG A N 1
ATOM 961 C CA . ARG A 1 126 ? 11.568 39.095 3.201 1.00 40.03 107 ARG A CA 1
ATOM 962 C C . ARG A 1 126 ? 11.939 38.191 2.051 1.00 40.00 107 ARG A C 1
ATOM 963 O O . ARG A 1 126 ? 12.125 36.977 2.263 1.00 40.11 107 ARG A O 1
ATOM 971 N N . GLY A 1 127 ? 11.899 38.754 0.836 1.00 35.91 108 GLY A N 1
ATOM 972 C CA . GLY A 1 127 ? 12.394 38.108 -0.351 1.00 29.36 108 GLY A CA 1
ATOM 973 C C . GLY A 1 127 ? 13.729 37.485 -0.024 1.00 24.32 108 GLY A C 1
ATOM 974 O O . GLY A 1 127 ? 13.897 36.289 -0.194 1.00 20.67 108 GLY A O 1
ATOM 975 N N . LEU A 1 128 ? 14.665 38.277 0.502 1.00 19.20 109 LEU A N 1
ATOM 976 C CA . LEU A 1 128 ? 15.989 37.722 0.795 1.00 20.12 109 LEU A CA 1
ATOM 977 C C . LEU A 1 128 ? 15.977 36.675 1.881 1.00 17.00 109 LEU A C 1
ATOM 978 O O . LEU A 1 128 ? 16.720 35.701 1.794 1.00 14.99 109 LEU A O 1
ATOM 983 N N . ALA A 1 129 ? 15.155 36.838 2.912 1.00 17.27 110 ALA A N 1
ATOM 984 C CA . ALA A 1 129 ? 15.139 35.821 3.981 1.00 17.94 110 ALA A CA 1
ATOM 985 C C . ALA A 1 129 ? 14.691 34.479 3.486 1.00 17.50 110 ALA A C 1
ATOM 986 O O . ALA A 1 129 ? 15.305 33.464 3.782 1.00 16.65 110 ALA A O 1
ATOM 988 N N . GLN A 1 130 ? 13.612 34.448 2.726 1.00 15.51 111 GLN A N 1
ATOM 989 C CA . GLN A 1 130 ? 13.115 33.211 2.206 1.00 17.55 111 GLN A CA 1
ATOM 990 C C . GLN A 1 130 ? 14.134 32.572 1.288 1.00 15.78 111 GLN A C 1
ATOM 991 O O . GLN A 1 130 ? 14.333 31.366 1.327 1.00 16.42 111 GLN A O 1
ATOM 997 N N . THR A 1 131 ? 14.780 33.373 0.441 1.00 14.15 112 THR A N 1
ATOM 998 C CA . THR A 1 131 ? 15.751 32.847 -0.472 1.00 14.20 112 THR A CA 1
ATOM 999 C C . THR A 1 131 ? 16.927 32.218 0.293 1.00 11.87 112 THR A C 1
ATOM 1000 O O . THR A 1 131 ? 17.344 31.112 0.013 1.00 12.18 112 THR A O 1
ATOM 1004 N N . PHE A 1 132 ? 17.431 32.931 1.290 1.00 11.38 113 PHE A N 1
ATOM 1005 C CA . PHE A 1 132 ? 18.561 32.460 2.094 1.00 11.44 113 PHE A CA 1
ATOM 1006 C C . PHE A 1 132 ? 18.222 31.184 2.812 1.00 12.26 113 PHE A C 1
ATOM 1007 O O . PHE A 1 132 ? 18.942 30.184 2.702 1.00 11.55 113 PHE A O 1
ATOM 1015 N N . LEU A 1 133 ? 17.102 31.177 3.536 1.00 12.19 114 LEU A N 1
ATOM 1016 C CA . LEU A 1 133 ? 16.755 30.004 4.288 1.00 12.91 114 LEU A CA 1
ATOM 1017 C C . LEU A 1 133 ? 16.378 28.813 3.412 1.00 11.43 114 LEU A C 1
ATOM 1018 O O . LEU A 1 133 ? 16.772 27.679 3.694 1.00 11.17 114 LEU A O 1
ATOM 1023 N N . GLN A 1 134 ? 15.663 29.059 2.311 1.00 10.78 115 GLN A N 1
ATOM 1024 C CA A GLN A 1 134 ? 15.365 28.014 1.353 0.50 12.03 115 GLN A CA 1
ATOM 1025 C CA B GLN A 1 134 ? 15.371 27.995 1.371 0.50 12.04 115 GLN A CA 1
ATOM 1026 C C . GLN A 1 134 ? 16.668 27.431 0.802 1.00 11.41 115 GLN A C 1
ATOM 1027 O O . GLN A 1 134 ? 16.816 26.214 0.653 1.00 12.71 115 GLN A O 1
ATOM 1038 N N . GLY A 1 135 ? 17.627 28.304 0.495 1.00 11.62 116 GLY A N 1
ATOM 1039 C CA . GLY A 1 135 ? 18.955 27.862 0.008 1.00 11.93 116 GLY A CA 1
ATOM 1040 C C . GLY A 1 135 ? 19.713 27.003 1.020 1.00 11.41 116 GLY A C 1
ATOM 1041 O O . GLY A 1 135 ? 20.282 25.975 0.669 1.00 12.44 116 GLY A O 1
ATOM 1042 N N . LEU A 1 136 ? 19.668 27.390 2.303 1.00 11.96 117 LEU A N 1
ATOM 1043 C CA . LEU A 1 136 ? 20.255 26.553 3.367 1.00 11.80 117 LEU A CA 1
ATOM 1044 C C . LEU A 1 136 ? 19.569 25.201 3.457 1.00 11.45 117 LEU A C 1
ATOM 1045 O O . LEU A 1 136 ? 20.225 24.181 3.616 1.00 12.50 117 LEU A O 1
ATOM 1050 N N . ILE A 1 137 ? 18.249 25.189 3.341 1.00 11.55 118 ILE A N 1
ATOM 1051 C CA . ILE A 1 137 ? 17.504 23.920 3.397 1.00 13.06 118 ILE A CA 1
ATOM 1052 C C . ILE A 1 137 ? 17.858 23.059 2.190 1.00 13.23 118 ILE A C 1
ATOM 1053 O O . ILE A 1 137 ? 18.096 21.876 2.321 1.00 16.30 118 ILE A O 1
ATOM 1058 N N . GLU A 1 138 ? 17.907 23.656 1.011 1.00 14.50 119 GLU A N 1
ATOM 1059 C CA . GLU A 1 138 ? 18.261 22.882 -0.195 1.00 14.77 119 GLU A CA 1
ATOM 1060 C C . GLU A 1 138 ? 19.667 22.321 -0.100 1.00 16.98 119 GLU A C 1
ATOM 1061 O O . GLU A 1 138 ? 19.907 21.186 -0.514 1.00 17.05 119 GLU A O 1
ATOM 1067 N N . GLY A 1 139 ? 20.573 23.101 0.487 1.00 15.48 120 GLY A N 1
ATOM 1068 C CA . GLY A 1 139 ? 21.981 22.740 0.585 1.00 15.29 120 GLY A CA 1
ATOM 1069 C C . GLY A 1 139 ? 22.353 21.731 1.649 1.00 16.67 120 GLY A C 1
ATOM 1070 O O . GLY A 1 139 ? 23.482 21.264 1.693 1.00 20.16 120 GLY A O 1
ATOM 1071 N N . HIS A 1 140 ? 21.419 21.380 2.531 1.00 13.87 121 HIS A N 1
ATOM 1072 C CA . HIS A 1 140 ? 21.697 20.434 3.597 1.00 13.67 121 HIS A CA 1
ATOM 1073 C C . HIS A 1 140 ? 20.807 19.218 3.436 1.00 13.97 121 HIS A C 1
ATOM 1074 O O . HIS A 1 140 ? 19.647 19.339 3.043 1.00 15.74 121 HIS A O 1
ATOM 1081 N N . LYS A 1 141 ? 21.335 18.041 3.755 1.00 15.68 122 LYS A N 1
ATOM 1082 C CA . LYS A 1 141 ? 20.545 16.825 3.637 1.00 15.10 122 LYS A CA 1
ATOM 1083 C C . LYS A 1 141 ? 19.381 16.836 4.617 1.00 15.45 122 LYS A C 1
ATOM 1084 O O . LYS A 1 141 ? 18.271 16.460 4.258 1.00 15.37 122 LYS A O 1
ATOM 1087 N N . GLY A 1 142 ? 19.642 17.255 5.847 1.00 15.26 123 GLY A N 1
ATOM 1088 C CA . GLY A 1 142 ? 18.617 17.183 6.885 1.00 13.43 123 GLY A CA 1
ATOM 1089 C C . GLY A 1 142 ? 18.266 15.725 7.095 1.00 13.78 123 GLY A C 1
ATOM 1090 O O . GLY A 1 142 ? 19.176 14.903 7.326 1.00 15.67 123 GLY A O 1
ATOM 1091 N N . PRO A 1 143 ? 16.985 15.348 6.957 1.00 12.81 124 PRO A N 1
ATOM 1092 C CA . PRO A 1 143 ? 15.853 16.119 6.455 1.00 12.49 124 PRO A CA 1
ATOM 1093 C C . PRO A 1 143 ? 15.059 16.902 7.500 1.00 11.94 124 PRO A C 1
ATOM 1094 O O . PRO A 1 143 ? 14.067 17.504 7.148 1.00 12.60 124 PRO A O 1
ATOM 1098 N N . ASP A 1 144 ? 15.502 16.896 8.755 1.00 11.45 125 ASP A N 1
ATOM 1099 C CA . ASP A 1 144 ? 14.750 17.478 9.868 1.00 10.29 125 ASP A CA 1
ATOM 1100 C C . ASP A 1 144 ? 15.358 18.825 10.203 1.00 10.20 125 ASP A C 1
ATOM 1101 O O . ASP A 1 144 ? 16.503 18.927 10.629 1.00 10.31 125 ASP A O 1
ATOM 1106 N N . PHE A 1 145 ? 14.568 19.869 9.985 1.00 9.26 126 PHE A N 1
ATOM 1107 C CA . PHE A 1 145 ? 14.959 21.250 10.215 1.00 8.50 126 PHE A CA 1
ATOM 1108 C C . PHE A 1 145 ? 14.069 21.851 11.281 1.00 10.07 126 PHE A C 1
ATOM 1109 O O . PHE A 1 145 ? 12.849 21.737 11.209 1.00 9.77 126 PHE A O 1
ATOM 1117 N N . ARG A 1 146 ? 14.671 22.500 12.263 1.00 9.82 127 ARG A N 1
ATOM 1118 C CA . ARG A 1 146 ? 13.904 23.122 13.339 1.00 9.81 127 ARG A CA 1
ATOM 1119 C C . ARG A 1 146 ? 14.330 24.569 13.556 1.00 10.58 127 ARG A C 1
ATOM 1120 O O . ARG A 1 146 ? 15.425 24.986 13.203 1.00 10.37 127 ARG A O 1
ATOM 1128 N N . CYS A 1 147 ? 13.466 25.346 14.156 1.00 9.92 128 CYS A N 1
ATOM 1129 C CA . CYS A 1 147 ? 13.719 26.769 14.413 1.00 10.76 128 CYS A CA 1
ATOM 1130 C C . CYS A 1 147 ? 12.775 27.185 15.496 1.00 12.53 128 CYS A C 1
ATOM 1131 O O . CYS A 1 147 ? 11.701 26.590 15.653 1.00 14.27 128 CYS A O 1
ATOM 1134 N N . ASP A 1 148 ? 13.133 28.172 16.264 1.00 11.14 129 ASP A N 1
ATOM 1135 C CA . ASP A 1 148 ? 12.185 28.725 17.237 1.00 12.43 129 ASP A CA 1
ATOM 1136 C C . ASP A 1 148 ? 12.262 30.220 17.097 1.00 14.08 129 ASP A C 1
ATOM 1137 O O . ASP A 1 148 ? 13.272 30.763 16.656 1.00 16.01 129 ASP A O 1
ATOM 1142 N N . THR A 1 149 ? 11.203 30.909 17.455 1.00 11.87 130 THR A N 1
ATOM 1143 C CA . THR A 1 149 ? 11.220 32.357 17.443 1.00 13.57 130 THR A CA 1
ATOM 1144 C C . THR A 1 149 ? 10.370 32.928 18.547 1.00 13.68 130 THR A C 1
ATOM 1145 O O . THR A 1 149 ? 9.584 32.250 19.195 1.00 12.09 130 THR A O 1
ATOM 1149 N N . HIS A 1 150 ? 10.553 34.218 18.761 1.00 12.41 131 HIS A N 1
ATOM 1150 C CA . HIS A 1 150 ? 9.816 34.945 19.766 1.00 11.72 131 HIS A CA 1
ATOM 1151 C C . HIS A 1 150 ? 8.366 35.090 19.339 1.00 11.33 131 HIS A C 1
ATOM 1152 O O . HIS A 1 150 ? 8.044 35.231 18.148 1.00 11.52 131 HIS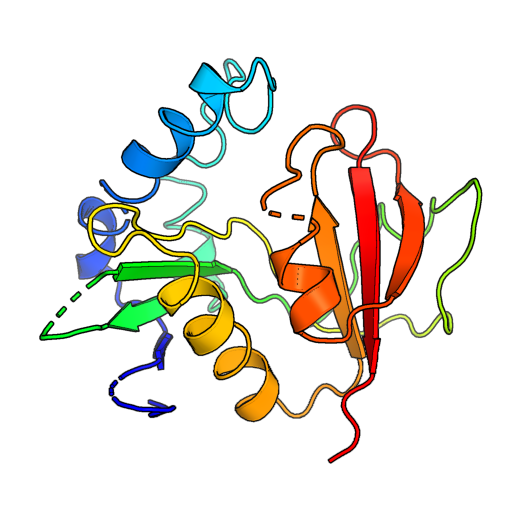 A O 1
ATOM 1159 N N . GLU A 1 151 ? 7.487 35.129 20.337 1.00 12.05 132 GLU A N 1
ATOM 1160 C CA . GLU A 1 151 ? 6.091 35.303 20.090 1.00 12.92 132 GLU A CA 1
ATOM 1161 C C . GLU A 1 151 ? 5.762 36.565 19.325 1.00 12.62 132 GLU A C 1
ATOM 1162 O O . GLU A 1 151 ? 4.773 36.607 18.595 1.00 13.02 132 GLU A O 1
ATOM 1168 N N . LYS A 1 152 ? 6.555 37.622 19.528 1.00 11.40 133 LYS A N 1
ATOM 1169 C CA . LYS A 1 152 ? 6.300 38.885 18.855 1.00 11.66 133 LYS A CA 1
ATOM 117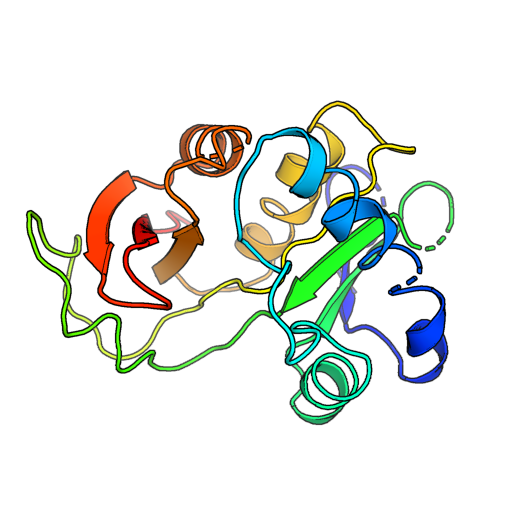0 C C . LYS A 1 152 ? 6.933 38.981 17.461 1.00 11.83 133 LYS A C 1
ATOM 1171 O O . LYS A 1 152 ? 6.695 39.936 16.727 1.00 13.07 133 LYS A O 1
ATOM 1177 N N . ASN A 1 153 ? 7.719 37.974 17.081 1.00 11.18 134 ASN A N 1
ATOM 1178 C CA . ASN A 1 153 ? 8.445 37.972 15.797 1.00 11.57 134 ASN A CA 1
ATOM 1179 C C . ASN A 1 153 ? 7.575 37.400 14.684 1.00 9.02 134 ASN A C 1
ATOM 1180 O O . ASN A 1 153 ? 7.790 36.301 14.166 1.00 10.97 134 ASN A O 1
ATOM 1185 N N . VAL A 1 154 ? 6.569 38.176 14.353 1.00 11.02 135 VAL A N 1
ATOM 1186 C CA . VAL A 1 154 ? 5.599 37.746 13.360 1.00 11.44 135 VAL A CA 1
ATOM 1187 C C . VAL A 1 154 ? 6.281 37.634 12.014 1.00 11.21 135 VAL A C 1
ATOM 1188 O O . VAL A 1 154 ? 5.908 36.770 11.208 1.00 10.81 135 VAL A O 1
ATOM 1192 N N . THR A 1 155 ? 7.297 38.453 11.755 1.00 11.16 136 THR A N 1
ATOM 1193 C CA . THR A 1 155 ? 8.003 38.373 10.499 1.00 11.66 136 THR A CA 1
ATOM 1194 C C . THR A 1 155 ? 8.659 36.994 10.344 1.00 11.22 136 THR A C 1
ATOM 1195 O O . THR A 1 155 ? 8.569 36.361 9.298 1.00 11.28 136 THR A O 1
ATOM 1212 N N . GLN A 1 157 ? 7.809 34.260 12.042 1.00 10.51 138 GLN A N 1
ATOM 1213 C CA . GLN A 1 157 ? 6.723 33.261 11.960 1.00 9.43 138 GLN A CA 1
ATOM 1214 C C . GLN A 1 157 ? 6.268 33.149 10.514 1.00 9.93 138 GLN A C 1
ATOM 1215 O O . GLN A 1 157 ? 6.008 32.058 10.001 1.00 9.96 138 GLN A O 1
ATOM 1221 N N . HIS A 1 158 ? 6.123 34.284 9.865 1.00 9.69 139 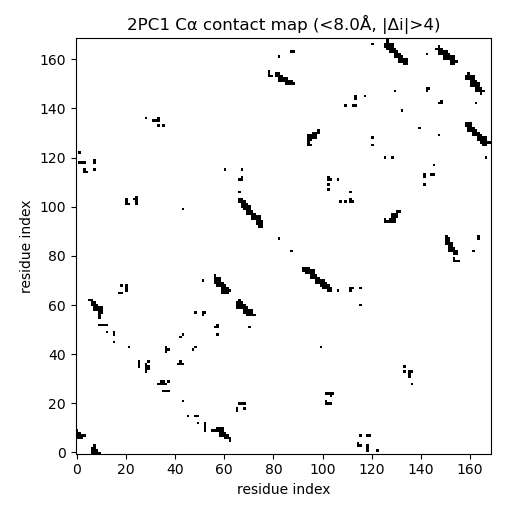HIS A N 1
ATOM 1222 C CA . HIS A 1 158 ? 5.630 34.298 8.506 1.00 8.76 139 HIS A CA 1
ATOM 1223 C C . HIS A 1 158 ? 6.593 33.584 7.562 1.00 9.75 139 HIS A C 1
ATOM 1224 O O . HIS A 1 158 ? 6.205 32.741 6.754 1.00 9.65 139 HIS A O 1
ATOM 1231 N N . ILE A 1 159 ? 7.865 33.927 7.685 1.00 9.55 140 ILE A N 1
ATOM 1232 C CA . ILE A 1 159 ? 8.899 33.300 6.864 1.00 10.50 140 ILE A CA 1
ATOM 1233 C C . ILE A 1 159 ? 8.898 31.773 7.049 1.00 9.86 140 ILE A C 1
ATOM 1234 O O . ILE A 1 159 ? 8.944 31.019 6.081 1.00 10.00 140 ILE A O 1
ATOM 1239 N N . LEU A 1 160 ? 8.827 31.325 8.298 1.00 9.62 141 LEU A N 1
ATOM 1240 C CA . LEU A 1 160 ? 8.838 29.886 8.563 1.00 10.02 141 LEU A CA 1
ATOM 1241 C C . LEU A 1 160 ? 7.627 29.203 7.957 1.00 10.17 141 LEU A C 1
ATOM 1242 O O . LEU A 1 160 ? 7.742 28.142 7.352 1.00 10.12 141 LEU A O 1
ATOM 1247 N N . ASN A 1 161 ? 6.473 29.844 8.060 1.00 10.04 142 ASN A N 1
ATOM 1248 C CA . ASN A 1 161 ? 5.226 29.329 7.470 1.00 10.37 142 ASN A CA 1
ATOM 1249 C C . ASN A 1 161 ? 5.405 29.214 5.954 1.00 11.74 142 ASN A C 1
ATOM 1250 O O . ASN A 1 161 ? 5.070 28.174 5.350 1.00 12.15 142 ASN A O 1
ATOM 1255 N N . LYS A 1 162 ? 5.964 30.249 5.331 1.00 11.28 143 LYS A N 1
ATOM 1256 C CA . LYS A 1 162 ? 6.138 30.259 3.870 1.00 12.20 143 LYS A CA 1
ATOM 1257 C C . LYS A 1 162 ? 7.068 29.158 3.405 1.00 12.16 143 LYS A C 1
ATOM 1258 O O . LYS A 1 162 ? 6.891 28.609 2.299 1.00 14.45 143 LYS A O 1
ATOM 1264 N N . LEU A 1 163 ? 8.048 28.830 4.238 1.00 10.96 144 LEU A N 1
ATOM 1265 C CA . LEU A 1 163 ? 9.027 27.802 3.912 1.00 12.48 144 LEU A CA 1
ATOM 1266 C C . LEU A 1 163 ? 8.496 26.405 4.200 1.00 10.97 144 LEU A C 1
ATOM 1267 O O . LEU A 1 163 ? 9.177 25.435 3.892 1.00 13.68 144 LEU A O 1
ATOM 1272 N N . GLY A 1 164 ? 7.316 26.296 4.784 1.00 10.44 145 GLY A N 1
ATOM 1273 C CA . GLY A 1 164 ? 6.728 24.980 4.988 1.00 10.51 145 GLY A CA 1
ATOM 1274 C C . GLY A 1 164 ? 7.028 24.406 6.358 1.00 12.02 145 GLY A C 1
ATOM 1275 O O . GLY A 1 164 ? 6.804 23.204 6.579 1.00 12.48 145 GLY A O 1
ATOM 1276 N N . TYR A 1 165 ? 7.508 25.219 7.295 1.00 10.32 146 TYR A N 1
ATOM 1277 C CA . TYR A 1 165 ? 7.648 24.741 8.665 1.00 10.72 146 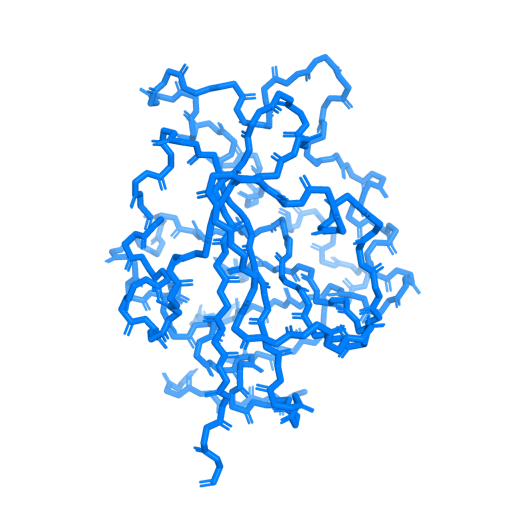TYR A CA 1
ATOM 1278 C C . TYR A 1 165 ? 6.273 24.652 9.285 1.00 11.00 146 TYR A C 1
ATOM 1279 O O . TYR A 1 165 ? 5.402 25.497 9.013 1.00 12.47 146 TYR A O 1
ATOM 1288 N N . GLN A 1 166 ? 6.098 23.677 10.165 1.00 9.81 147 GLN A N 1
ATOM 1289 C CA . GLN A 1 166 ? 4.880 23.527 10.963 1.00 10.15 147 GLN A CA 1
ATOM 1290 C C . GLN A 1 166 ? 5.115 24.000 12.381 1.00 10.33 147 GLN A C 1
ATOM 1291 O O . GLN A 1 166 ? 6.091 23.615 13.010 1.00 10.01 147 GLN A O 1
ATOM 1294 N N . TYR A 1 167 ? 4.217 24.812 12.904 1.00 9.16 148 TYR A N 1
ATOM 1295 C CA . TYR A 1 167 ? 4.230 25.143 14.313 1.00 8.75 148 TYR A CA 1
ATOM 1296 C C . TYR A 1 167 ? 3.956 23.913 15.143 1.00 9.57 148 TYR A C 1
ATOM 1297 O O . TYR A 1 167 ? 2.958 23.201 14.911 1.00 10.76 148 TYR A O 1
ATOM 1306 N N . CYS A 1 168 ? 4.822 23.664 16.112 1.00 8.04 149 CYS A N 1
ATOM 1307 C CA . CYS A 1 168 ? 4.753 22.477 16.932 1.00 8.43 149 CYS A CA 1
ATOM 1308 C C . CYS A 1 168 ? 4.345 22.719 18.371 1.00 9.94 149 CYS A C 1
ATOM 1309 O O . CYS A 1 168 ? 3.641 21.890 18.942 1.00 11.02 149 CYS A O 1
ATOM 1312 N N . GLY A 1 169 ? 4.736 23.846 18.953 1.00 9.55 150 GLY A N 1
ATOM 1313 C CA . GLY A 1 169 ? 4.463 24.110 20.368 1.00 7.57 150 GLY A CA 1
ATOM 1314 C C . GLY A 1 169 ? 5.403 25.136 20.900 1.00 9.74 150 GLY A C 1
ATOM 1315 O O . GLY A 1 169 ? 6.075 25.817 20.153 1.00 9.76 150 GLY A O 1
ATOM 1316 N N . LYS A 1 170 ? 5.435 25.213 22.217 1.00 8.97 151 LYS A N 1
ATOM 1317 C CA . LYS A 1 170 ? 6.216 26.196 22.907 1.00 9.27 151 LYS A CA 1
ATOM 1318 C C . LYS A 1 170 ? 7.397 25.527 23.570 1.00 9.59 151 LYS A C 1
ATOM 1319 O O . LYS A 1 170 ? 7.304 24.398 23.989 1.00 9.02 151 LYS A O 1
ATOM 1325 N N . VAL A 1 171 ? 8.523 26.234 23.602 1.00 9.38 152 VAL A N 1
ATOM 1326 C CA . VAL A 1 171 ? 9.683 25.744 24.347 1.00 10.27 152 VAL A CA 1
ATOM 1327 C C . VAL A 1 171 ? 10.141 26.823 25.312 1.00 9.93 152 VAL A C 1
ATOM 1328 O O . VAL A 1 171 ? 10.038 28.016 25.025 1.00 10.76 152 VAL A O 1
ATOM 1332 N N . PRO A 1 172 ? 10.642 26.424 26.480 1.00 9.90 153 PRO A N 1
ATOM 1333 C CA . PRO A 1 172 ? 11.009 27.382 27.519 1.00 12.11 153 PRO A CA 1
ATOM 1334 C C . PRO A 1 172 ? 12.413 27.980 27.379 1.00 14.66 153 PRO A C 1
ATOM 1335 O O . PRO A 1 172 ? 13.264 27.822 28.274 1.00 17.91 153 PRO A O 1
ATOM 1339 N N . LEU A 1 173 ? 12.595 28.744 26.338 1.00 17.38 154 LEU A N 1
ATOM 1340 C CA . LEU A 1 173 ? 13.880 29.374 25.989 1.00 18.71 154 LEU A CA 1
ATOM 1341 C C . LEU A 1 173 ? 13.663 30.873 26.147 1.00 21.36 154 LEU A C 1
ATOM 1342 O O . LEU A 1 173 ? 12.788 31.456 25.510 1.00 19.52 154 LEU A O 1
ATOM 1347 N N . ASP A 1 174 ? 14.437 31.488 27.034 1.00 22.31 155 ASP A N 1
ATOM 1348 C CA . ASP A 1 174 ? 14.368 32.933 27.290 1.00 24.89 155 ASP A CA 1
ATOM 1349 C C . ASP A 1 174 ? 12.939 33.378 27.564 1.00 24.40 155 ASP A C 1
ATOM 1350 O O . ASP A 1 174 ? 12.459 34.372 26.989 1.00 26.35 155 ASP A O 1
ATOM 1355 N N . GLY A 1 175 ? 12.267 32.645 28.455 1.00 21.64 156 GLY A N 1
ATOM 1356 C CA . GLY A 1 175 ? 10.830 32.772 28.652 1.00 18.33 156 GLY A CA 1
ATOM 1357 C C . GLY A 1 175 ? 10.121 31.766 27.769 1.00 19.67 156 GLY A C 1
ATOM 1358 O O . GLY A 1 175 ? 10.100 30.583 28.078 1.00 21.63 156 GLY A O 1
ATOM 1359 N N . VAL A 1 176 ? 9.545 32.223 26.668 1.00 17.19 157 VAL A N 1
ATOM 1360 C CA . VAL A 1 176 ? 8.831 31.325 25.746 1.00 16.96 157 VAL A CA 1
ATOM 1361 C C . VAL A 1 176 ? 9.300 31.541 24.326 1.00 15.75 157 VAL A C 1
ATOM 1362 O O . VAL A 1 176 ? 9.537 32.664 23.887 1.00 15.63 157 VAL A O 1
ATOM 1366 N N . ARG A 1 177 ? 9.432 30.453 23.594 1.00 11.90 158 ARG A N 1
ATOM 1367 C CA . ARG A 1 177 ? 9.638 30.549 22.165 1.00 11.47 158 ARG A CA 1
ATOM 1368 C C . ARG A 1 177 ? 8.651 29.622 21.474 1.00 10.90 158 ARG A C 1
ATOM 1369 O O . ARG A 1 177 ? 8.252 28.590 22.017 1.00 11.58 158 ARG A O 1
ATOM 1377 N N . LEU A 1 178 ? 8.281 30.013 20.265 1.00 9.13 159 LEU A N 1
ATOM 1378 C CA . LEU A 1 178 ? 7.428 29.228 19.377 1.00 9.00 159 LEU A CA 1
ATOM 1379 C C . LEU A 1 178 ? 8.310 28.330 18.550 1.00 9.89 159 LEU A C 1
ATOM 1380 O O . LEU A 1 178 ? 9.226 28.809 17.894 1.00 11.33 159 LEU A O 1
ATOM 1385 N N . ALA A 1 179 ? 8.055 27.032 18.580 1.00 9.07 160 ALA A N 1
ATOM 1386 C CA . ALA A 1 179 ? 8.906 26.043 17.983 1.00 9.33 160 ALA A CA 1
ATOM 1387 C C . ALA A 1 179 ? 8.295 25.527 16.684 1.00 9.29 160 ALA A C 1
ATOM 1388 O O . ALA A 1 179 ? 7.102 25.200 16.636 1.00 10.15 160 ALA A O 1
ATOM 1390 N N . TYR A 1 180 ? 9.114 25.406 15.650 1.00 8.10 161 TYR A N 1
ATOM 1391 C CA . TYR A 1 180 ? 8.730 25.062 14.294 1.00 8.90 161 TYR A CA 1
ATOM 1392 C C . TYR A 1 180 ? 9.611 23.926 13.755 1.00 10.12 161 TYR A C 1
ATOM 1393 O O . TYR A 1 180 ? 10.807 23.852 14.052 1.00 9.33 161 TYR A O 1
ATOM 1402 N N . GLN A 1 181 ? 9.024 23.063 12.925 1.00 8.30 162 GLN A N 1
ATOM 1403 C CA . GLN A 1 181 ? 9.748 21.959 12.314 1.00 9.17 162 GLN A CA 1
ATOM 1404 C C . GLN A 1 181 ? 9.316 21.777 10.867 1.00 9.90 162 GLN A C 1
ATOM 1405 O O . GLN A 1 181 ? 8.128 21.860 10.545 1.00 9.78 162 GLN A O 1
ATOM 1411 N N . LYS A 1 182 ? 10.304 21.541 10.023 1.00 8.90 163 LYS A N 1
ATOM 1412 C CA . LYS A 1 182 ? 10.100 21.212 8.618 1.00 9.31 163 LYS A CA 1
ATOM 1413 C C . LYS A 1 182 ? 10.816 19.930 8.320 1.00 8.72 163 LYS A C 1
ATOM 1414 O O . LYS A 1 182 ? 11.983 19.771 8.699 1.00 9.70 163 LYS A O 1
ATOM 1420 N N . ILE A 1 183 ? 10.125 19.000 7.668 1.00 10.70 164 ILE A N 1
ATOM 1421 C CA . ILE A 1 183 ? 10.756 17.812 7.132 1.00 10.99 164 ILE A CA 1
ATOM 1422 C C . ILE A 1 183 ? 10.913 18.011 5.615 1.00 11.74 164 ILE A C 1
ATOM 1423 O O . ILE A 1 183 ? 9.912 18.179 4.897 1.00 12.45 164 ILE A O 1
ATOM 1428 N N . LYS A 1 184 ? 12.156 18.055 5.158 1.00 14.44 165 LYS A N 1
ATOM 1429 C CA . LYS A 1 184 ? 12.476 18.192 3.754 1.00 17.60 165 LYS A CA 1
ATOM 1430 C C . LYS A 1 184 ? 12.051 16.932 3.002 1.00 22.03 165 LYS A C 1
ATOM 1431 O O . LYS A 1 184 ? 12.408 15.825 3.384 1.00 20.04 165 LYS A O 1
ATOM 1437 N N . GLU A 1 185 ? 11.269 17.120 1.946 1.00 30.25 166 GLU A N 1
ATOM 1438 C CA . GLU A 1 185 ? 10.967 16.042 1.021 1.00 37.20 166 GLU A CA 1
ATOM 1439 C C . GLU A 1 185 ? 11.909 16.279 -0.146 1.00 42.53 166 GLU A C 1
ATOM 1440 O O . GLU A 1 185 ? 11.729 17.235 -0.908 1.00 45.01 166 GLU A O 1
ATOM 1442 N N . LYS A 1 186 ? 12.945 15.445 -0.234 1.00 46.29 167 LYS A N 1
ATOM 1443 C CA . LYS A 1 186 ? 13.963 15.561 -1.277 1.00 49.26 167 LYS A CA 1
ATOM 1444 C C . LYS A 1 186 ? 13.560 14.734 -2.495 1.00 51.02 167 LYS A C 1
ATOM 1445 O O . LYS A 1 186 ? 12.450 14.885 -3.016 1.00 53.48 167 LYS A O 1
#

CATH classification: 3.40.630.30

Sequence (169 aa):
NLYFQQGQQIRLAFPNEIDQILLIIEEARAEEIAKTGSDQWQKEDGYPNRRNDIIIDDILNGYAWVGIEDGLATYAAVIDGHEEEVVYDAIYEGKWLHDDNHRYLTTFHRIAISNQFRGRGLAQTFLQQGLIEGHKGPDFRCDTHEKNVTQHILNKLGYQYCGKVPLDGVRLAYQKIKEK

Nearest PDB structures (foldseek):
  2pc1-assembly1_A  TM=1.006E+00  e=7.944E-35  Streptococcus agalactiae 2603V/R
  4m85-assembly4_D  TM=6.491E-01  e=1.598E-05  Staphylococcus aureus subsp. aureus Mu50
  1kzf-assembly1_A  TM=6.707E-01  e=1.787E-02  Pantoea stewartii subsp. stewartii
  1k4j-assembly1_A  TM=6.553E-01  e=2.027E-02  Pantoea stewartii subsp. stewartii
  1nj8-assembly1_A  TM=4.611E-01  e=1.403E+00  Methanocaldococcus jannaschii

Organism: Streptococcus agalactiae serotype V (strain ATCC BAA-611 / 2603 V/R) (NCBI:txid208435)

Radius of gyration: 15.11 Å; Cα contacts (8 Å, |Δi|>4): 299; chains: 1; bounding box: 36×36×36 Å

B-factor: mean 18.18, std 9.76, range [7.11, 55.51]

Solvent-accessible surface area: 8498 Å² total

Foldseek 3Di:
DFDFPHDKFADDPVCLVVVVLLVVQLVVVVVLVDCVCVDPVNPVDSVVVVVLNVVRQWMADADPHGFKIKGKDWFADVQLVQFPPFHDPDDDGTFIEIDSIGGHCVVNDCVRVLRRVLRVCVPDPTQKYKYKADPSPVCCVSCVVNPWDFGGWTCDPRIITMTIGGDDD

InterPro domains:
  IPR000182 GNAT domain [PS51186] (1-168)
  IPR016181 Acyl-CoA N-acyltransferase [SSF55729] (1-156)

Secondary structure (DSSP, 8-state):
-B-S---EEEPPGGGTTT--HHHHHHHHHHHTT--TT-STT-SS-HHHHHHHHHHT-EEEE-S----EEEEEEEE--GGGGG-BSS--SS--S-EEEEEEEEE-STT-SSHHHHHHHHHHHHHS--SEEEEEE-TT----HHHHHTTPEEEEEE-SSS-EEEEEEE---